Protein AF-A0A1Q9TYW7-F1 (afdb_monomer)

Sequence (141 aa):
MQAITTGAPTPVPCNRCGRPLHSADSRARGYGRGCLAKELAAARTRLARHSRTVASGAEEVLEIPGAISRLRGDIFVVVGRTGHLYRATPEQCSCRAGQRGAHVCYHRVAAAIIAASLGLLPAATQPRVFQVSARSVGLAA

pLDDT: mean 75.39, std 14.46, range [36.03, 92.94]

Solvent-accessible surface area (backbone atoms only — not comparable to full-atom values): 8403 Å² total; per-residue (Å²): 137,85,82,83,77,80,74,78,80,81,74,46,46,16,72,67,80,57,49,70,39,83,48,70,72,28,49,63,52,36,34,46,72,72,56,46,53,54,48,53,55,57,35,52,69,59,33,72,80,47,58,69,71,36,27,53,53,19,49,54,35,70,68,41,73,61,26,56,41,82,74,54,96,61,36,24,40,30,47,44,99,87,66,50,79,31,52,15,25,61,87,45,26,71,42,76,49,33,70,64,67,81,49,87,41,26,60,22,52,41,30,32,46,51,29,52,69,54,65,55,49,71,83,70,80,64,80,80,72,79,75,79,74,80,75,80,80,81,83,86,130

Foldseek 3Di:
DDDDDDPDPDFQAQLQPRHGDDDPVCSQQSHDPVLLVVLLVLLLVLLVVDDPVLSVQLNVQSPDRPQWDDDDQLWIWHQGPVRDTWIEGLQAIPDPCRVVVPDDHSRNSNSVSSCVSSVRDDPDPPPPPPPPPPPPPPDDD

Secondary structure (DSSP, 8-state):
------PPPPPEEPTTT--EE-SHHHHHHTS-HHHHHHHHHHHHHHHTTS-HHHHHHHHHHHHSTTSEEEEETTEEEEE-TTS-EEEE-SS-BSSHHHHT-SS--HHHHHHHHHHHHTT-S--------------------

Structure (mmCIF, N/CA/C/O backbone):
data_AF-A0A1Q9TYW7-F1
#
_entry.id   AF-A0A1Q9TYW7-F1
#
loop_
_atom_site.group_PDB
_atom_site.id
_atom_site.type_symbol
_atom_site.label_atom_id
_atom_site.label_alt_id
_atom_site.label_comp_id
_atom_site.label_asym_id
_atom_site.label_entity_id
_atom_site.label_seq_id
_atom_site.pdbx_PDB_ins_code
_atom_site.Cartn_x
_atom_site.Cartn_y
_atom_site.Cartn_z
_atom_site.occupancy
_atom_site.B_iso_or_equiv
_atom_site.auth_seq_id
_atom_site.auth_comp_id
_atom_site.auth_asym_id
_atom_site.auth_atom_id
_atom_site.pdbx_PDB_model_num
ATOM 1 N N . MET A 1 1 ? -36.630 24.454 21.259 1.00 49.94 1 MET A N 1
ATOM 2 C CA . MET A 1 1 ? -35.176 24.295 21.033 1.00 49.94 1 MET A CA 1
ATOM 3 C C . MET A 1 1 ? -34.855 22.811 21.168 1.00 49.94 1 MET A C 1
ATOM 5 O O . MET A 1 1 ? -34.950 22.297 22.272 1.00 49.94 1 MET A O 1
ATOM 9 N N . GLN A 1 2 ? -34.627 22.094 20.062 1.00 55.28 2 GLN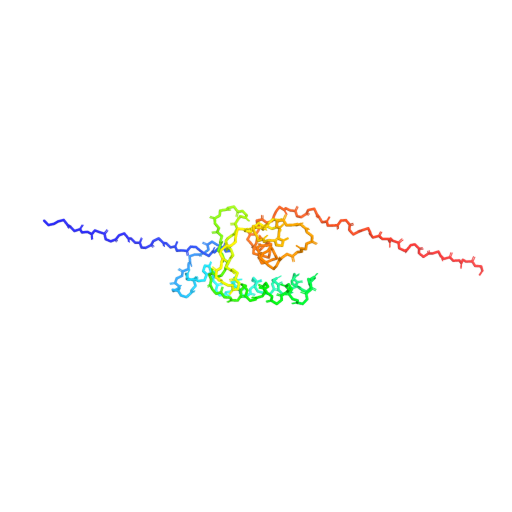 A N 1
ATOM 10 C CA . GLN A 1 2 ? -34.320 20.656 20.100 1.00 55.28 2 GLN A CA 1
ATOM 11 C C . GLN A 1 2 ? -32.815 20.453 20.303 1.00 55.28 2 GLN A C 1
ATOM 13 O O . GLN A 1 2 ? -32.007 21.079 19.619 1.00 55.28 2 GLN A O 1
ATOM 18 N N . ALA A 1 3 ? -32.454 19.604 21.265 1.00 55.62 3 ALA A N 1
ATOM 19 C CA . ALA A 1 3 ? -31.075 19.233 21.546 1.00 55.62 3 ALA A CA 1
ATOM 20 C C . ALA A 1 3 ? -30.557 18.283 20.457 1.00 55.62 3 ALA A C 1
ATOM 22 O O . ALA A 1 3 ? -31.109 17.205 20.238 1.00 55.62 3 ALA A O 1
ATOM 23 N N . ILE A 1 4 ? -29.483 18.691 19.787 1.00 63.88 4 ILE A N 1
ATOM 24 C CA . ILE A 1 4 ? -28.722 17.853 18.859 1.00 63.88 4 ILE A CA 1
ATOM 25 C C . ILE A 1 4 ? -27.959 16.832 19.707 1.00 63.88 4 ILE A C 1
ATOM 27 O O . ILE A 1 4 ? -27.004 17.176 20.401 1.00 63.88 4 ILE A O 1
ATOM 31 N N . THR A 1 5 ? -28.407 15.580 19.709 1.00 63.59 5 THR A N 1
ATOM 32 C CA . THR A 1 5 ? -27.664 14.480 20.326 1.00 63.59 5 THR A CA 1
ATOM 33 C C . THR A 1 5 ? -26.511 14.107 19.400 1.00 63.59 5 THR A C 1
ATOM 35 O O . THR A 1 5 ? -26.701 13.523 18.336 1.00 63.59 5 THR A O 1
ATOM 38 N N . THR A 1 6 ? -25.291 14.484 19.781 1.00 64.06 6 THR A N 1
ATOM 39 C CA . THR A 1 6 ? -24.077 14.047 19.087 1.00 64.06 6 THR A CA 1
ATOM 40 C C . THR A 1 6 ? -23.957 12.533 19.236 1.00 64.06 6 THR A C 1
ATOM 42 O O . THR A 1 6 ? -23.668 12.030 20.322 1.00 64.06 6 THR A O 1
ATOM 45 N N . GLY A 1 7 ? -24.213 11.797 18.153 1.00 58.25 7 GLY A N 1
ATOM 46 C CA . GLY A 1 7 ? -24.003 10.353 18.110 1.00 58.25 7 GLY A CA 1
ATOM 47 C C . GLY A 1 7 ? -22.553 10.011 18.454 1.00 58.25 7 GLY A C 1
ATOM 48 O O . GLY A 1 7 ? -21.624 10.683 18.001 1.00 58.25 7 GLY A O 1
ATOM 49 N N . ALA A 1 8 ? -22.355 8.976 19.272 1.00 66.19 8 ALA A N 1
ATOM 50 C CA . ALA A 1 8 ? -21.021 8.496 19.609 1.00 66.19 8 ALA A CA 1
ATOM 51 C C . ALA A 1 8 ? -20.229 8.190 18.319 1.00 66.19 8 ALA A C 1
ATOM 53 O O . ALA A 1 8 ? -20.779 7.574 17.400 1.00 66.19 8 ALA A O 1
ATOM 54 N N . PRO A 1 9 ? -18.953 8.610 18.216 1.00 68.12 9 PRO A N 1
ATOM 55 C CA . PRO A 1 9 ? -18.166 8.398 17.011 1.00 68.12 9 PRO A CA 1
ATOM 56 C C . PRO A 1 9 ? -18.047 6.900 16.737 1.00 68.12 9 PRO A C 1
ATOM 58 O O . PRO A 1 9 ? -17.610 6.137 17.600 1.00 68.12 9 PRO A O 1
ATOM 61 N N . THR A 1 10 ? -18.404 6.478 15.522 1.00 73.69 10 THR A N 1
ATOM 62 C CA . THR A 1 10 ? -18.254 5.081 15.115 1.00 73.69 10 THR A CA 1
ATOM 63 C C . THR A 1 10 ? -16.788 4.663 15.273 1.00 73.69 10 THR A C 1
ATOM 65 O O . THR A 1 10 ? -15.900 5.330 14.714 1.00 73.69 10 THR A O 1
ATOM 68 N N . PRO A 1 11 ? -16.501 3.594 16.034 1.00 75.44 11 PRO A N 1
ATOM 69 C CA . PRO A 1 11 ? -15.138 3.137 16.235 1.00 75.44 11 PRO A CA 1
ATOM 70 C C . PRO A 1 11 ? -14.548 2.704 14.893 1.00 75.44 11 PRO A C 1
ATOM 72 O O . PRO A 1 11 ? -15.156 1.933 14.155 1.00 75.44 11 PRO A O 1
ATOM 75 N N . VAL A 1 12 ? -13.357 3.210 14.569 1.00 82.50 12 VAL A N 1
ATOM 76 C CA . VAL A 1 12 ? -12.640 2.809 13.350 1.00 82.50 12 VAL A CA 1
ATOM 77 C C . VAL A 1 12 ? -11.939 1.486 13.651 1.00 82.50 12 VAL A C 1
ATOM 79 O O . VAL A 1 12 ? -11.084 1.468 14.539 1.00 82.50 12 VAL A O 1
ATOM 82 N N . PRO A 1 13 ? -12.281 0.375 12.981 1.00 83.12 13 PRO A N 1
ATOM 83 C CA . PRO A 1 13 ? -11.633 -0.903 13.229 1.00 83.12 13 PRO A CA 1
ATOM 84 C C . PRO A 1 13 ? -10.231 -0.937 12.616 1.00 83.12 13 PRO A C 1
ATOM 86 O O . PRO A 1 13 ? -9.943 -0.292 11.609 1.00 83.12 13 PRO A O 1
ATOM 89 N N . CYS A 1 14 ? -9.345 -1.732 13.208 1.00 80.69 14 CYS A N 1
ATOM 90 C CA . CYS A 1 14 ? -8.071 -2.067 12.598 1.00 80.69 14 CYS A CA 1
ATOM 91 C C . CYS A 1 14 ? -8.317 -2.899 11.343 1.00 80.69 14 CYS A C 1
ATOM 93 O O . CYS A 1 14 ? -8.930 -3.962 11.425 1.00 80.69 14 CYS A O 1
ATOM 95 N N . ASN A 1 15 ? -7.736 -2.473 10.222 1.00 74.81 15 ASN A N 1
ATOM 96 C CA . ASN A 1 15 ? -7.866 -3.158 8.941 1.00 74.81 15 ASN A CA 1
ATOM 97 C C . ASN A 1 15 ? -7.471 -4.640 9.022 1.00 74.81 15 ASN A C 1
ATOM 99 O O . ASN A 1 15 ? -8.092 -5.447 8.345 1.00 74.81 15 ASN A O 1
ATOM 103 N N . ARG A 1 16 ? -6.507 -5.009 9.884 1.00 74.44 16 ARG A N 1
ATOM 104 C CA . ARG A 1 16 ? -6.063 -6.399 10.092 1.00 74.44 16 ARG A 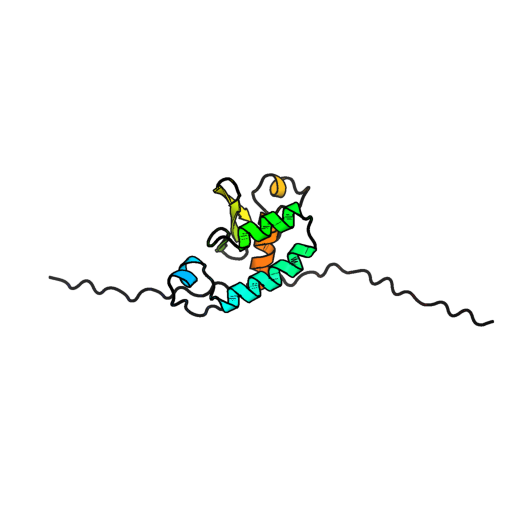CA 1
ATOM 105 C C . ARG A 1 16 ? -6.908 -7.185 11.093 1.00 74.44 16 ARG A C 1
ATOM 107 O O . ARG A 1 16 ? -7.419 -8.246 10.769 1.00 74.44 16 ARG A O 1
ATOM 114 N N . CYS A 1 17 ? -6.950 -6.737 12.349 1.00 78.00 17 CYS A N 1
ATOM 115 C CA . CYS A 1 17 ? -7.486 -7.540 13.456 1.00 78.00 17 CYS A CA 1
ATOM 116 C C . CYS A 1 17 ? -8.911 -7.158 13.865 1.00 78.00 17 CYS A C 1
ATOM 118 O O . CYS A 1 17 ? -9.426 -7.715 14.830 1.00 78.00 17 CYS A O 1
ATOM 120 N N . GLY A 1 18 ? -9.516 -6.162 13.213 1.00 77.31 18 GLY A N 1
ATOM 121 C CA . GLY A 1 18 ? -10.864 -5.678 13.512 1.00 77.31 18 GLY A CA 1
ATOM 122 C C . GLY A 1 18 ? -11.011 -4.926 14.839 1.00 77.31 18 GLY A C 1
ATOM 123 O O . GLY A 1 18 ? -12.042 -4.302 15.064 1.00 77.31 18 GLY A O 1
ATOM 124 N N . ARG A 1 19 ? -9.996 -4.931 15.716 1.00 84.12 19 ARG A N 1
ATOM 125 C CA . ARG A 1 19 ? -10.056 -4.236 17.014 1.00 84.12 19 ARG A CA 1
ATOM 126 C C . ARG A 1 19 ? -10.219 -2.722 16.830 1.00 84.12 19 ARG A C 1
ATOM 128 O O . ARG A 1 19 ? -9.577 -2.172 15.933 1.00 84.12 19 ARG A O 1
ATOM 135 N N . PRO A 1 20 ? -11.010 -2.044 17.679 1.00 85.56 20 PRO A N 1
ATOM 136 C CA . PRO A 1 20 ? -11.216 -0.604 17.582 1.00 85.56 20 PRO A CA 1
ATOM 137 C C . PRO A 1 20 ? -9.901 0.162 17.777 1.00 85.56 20 PRO A C 1
ATOM 139 O O . PRO A 1 20 ? -9.092 -0.144 18.653 1.00 85.56 20 PRO A O 1
ATOM 142 N N . LEU A 1 21 ? -9.681 1.162 16.928 1.00 86.06 21 LEU A N 1
ATOM 143 C CA . LEU A 1 21 ? -8.532 2.054 16.976 1.00 86.06 21 LEU A CA 1
ATOM 144 C C . LEU A 1 21 ? -8.892 3.302 17.777 1.00 86.06 21 LEU A C 1
ATOM 146 O O . LEU A 1 21 ? -9.743 4.093 17.371 1.00 86.06 21 LEU A O 1
ATOM 150 N N . HIS A 1 22 ? -8.214 3.480 18.910 1.00 82.69 22 HIS A N 1
ATOM 151 C CA . HIS A 1 22 ? -8.493 4.570 19.847 1.00 82.69 22 HIS A CA 1
ATOM 152 C C . HIS A 1 22 ? -7.658 5.828 19.583 1.00 82.69 22 HIS A C 1
ATOM 154 O O . HIS A 1 22 ? -8.136 6.939 19.783 1.00 82.69 22 HIS A O 1
ATOM 160 N N . SER A 1 23 ? -6.419 5.681 19.109 1.00 82.94 23 SER A N 1
ATOM 161 C CA . SER A 1 23 ? -5.541 6.821 18.836 1.00 82.94 23 SER A CA 1
ATOM 162 C C . SER A 1 23 ? -5.796 7.399 17.443 1.00 82.94 23 SER A C 1
ATOM 164 O O . SER A 1 23 ? -5.929 6.654 16.471 1.00 82.94 23 SER A O 1
ATOM 166 N N . ALA A 1 24 ? -5.807 8.731 17.323 1.00 80.44 24 ALA A N 1
ATOM 167 C CA . ALA A 1 24 ? -5.952 9.425 16.037 1.00 80.44 24 ALA A CA 1
ATOM 168 C C . ALA A 1 24 ? -4.898 8.968 15.012 1.00 80.44 24 ALA A C 1
ATOM 170 O O . ALA A 1 24 ? -5.222 8.694 13.863 1.00 80.44 24 ALA A O 1
ATOM 171 N N . ASP A 1 25 ? -3.663 8.775 15.472 1.00 77.19 25 ASP A N 1
ATOM 172 C CA . ASP A 1 25 ? -2.539 8.251 14.695 1.00 77.19 25 ASP A CA 1
ATOM 173 C C . ASP A 1 25 ? -2.789 6.822 14.167 1.00 77.19 25 ASP A C 1
ATOM 175 O O . ASP A 1 25 ? -2.514 6.519 13.006 1.00 77.19 25 ASP A O 1
ATOM 179 N N . SER A 1 26 ? -3.369 5.920 14.970 1.00 77.25 26 SER A N 1
ATOM 180 C CA . SER A 1 26 ? -3.746 4.599 14.453 1.00 77.25 26 SER A CA 1
ATOM 181 C C . SER A 1 26 ? -4.954 4.669 13.523 1.00 77.25 26 SER A C 1
ATOM 183 O O . SER A 1 26 ? -4.955 3.965 12.517 1.00 77.25 26 SER A O 1
ATOM 185 N N . ARG A 1 27 ? -5.944 5.532 13.799 1.00 81.06 27 ARG A N 1
ATOM 186 C CA . ARG A 1 27 ? -7.103 5.750 12.913 1.00 81.06 27 ARG A CA 1
ATOM 187 C C . ARG A 1 27 ? -6.668 6.261 11.537 1.00 81.06 27 ARG A C 1
ATOM 189 O O . ARG A 1 27 ? -7.129 5.720 10.541 1.00 81.06 27 ARG A O 1
ATOM 196 N N . ALA A 1 28 ? -5.738 7.217 11.483 1.00 74.69 28 ALA A N 1
ATOM 197 C CA . ALA A 1 28 ? -5.173 7.743 10.238 1.00 74.69 28 ALA A CA 1
ATOM 198 C C . ALA A 1 28 ? -4.422 6.668 9.435 1.00 74.69 28 ALA A C 1
ATOM 200 O O . ALA A 1 28 ? -4.513 6.618 8.213 1.00 74.69 28 ALA A O 1
ATOM 201 N N . ARG A 1 29 ? -3.714 5.765 10.124 1.00 72.00 29 ARG A N 1
ATOM 202 C CA . ARG A 1 29 ? -3.003 4.639 9.497 1.00 72.00 29 ARG A CA 1
ATOM 203 C C . ARG A 1 29 ? -3.906 3.456 9.138 1.00 72.00 29 ARG A C 1
ATOM 205 O O . ARG A 1 29 ? -3.483 2.585 8.387 1.00 72.00 29 ARG A O 1
ATOM 212 N N . GLY A 1 30 ? -5.099 3.352 9.725 1.00 75.38 30 GLY A N 1
ATOM 213 C CA . GLY A 1 30 ? -5.987 2.190 9.600 1.00 75.38 30 GLY A CA 1
ATOM 214 C C . GLY A 1 30 ? -5.469 0.904 10.269 1.00 75.38 30 GLY A C 1
ATOM 215 O O . GLY A 1 30 ? -6.118 -0.140 10.202 1.00 75.38 30 GLY A O 1
ATOM 216 N N . TYR A 1 31 ? -4.322 0.949 10.953 1.00 77.12 31 TYR A N 1
ATOM 217 C CA . TYR A 1 31 ? -3.718 -0.194 11.640 1.00 77.12 31 TYR A CA 1
ATOM 218 C C . TYR A 1 31 ? -3.300 0.164 13.068 1.00 77.12 31 TYR A C 1
ATOM 220 O O . TYR A 1 31 ? -2.758 1.236 13.340 1.00 77.12 31 TYR A O 1
ATOM 228 N N . GLY A 1 32 ? -3.482 -0.783 13.993 1.00 81.31 32 GLY A N 1
ATOM 229 C CA . GLY A 1 32 ? -2.869 -0.701 15.319 1.00 81.31 32 GLY A CA 1
ATOM 230 C C . GLY A 1 32 ? -1.356 -0.924 15.229 1.00 81.31 32 GLY A C 1
ATOM 231 O O . GLY A 1 32 ? -0.904 -1.718 14.404 1.00 81.31 32 GLY A O 1
ATOM 232 N N . ARG A 1 33 ? -0.566 -0.277 16.101 1.00 77.94 33 ARG A N 1
ATOM 233 C CA . ARG A 1 33 ? 0.917 -0.304 16.066 1.00 77.94 33 ARG A CA 1
ATOM 234 C C . ARG A 1 33 ? 1.511 -1.714 15.951 1.00 77.94 33 ARG A C 1
ATOM 236 O O . ARG A 1 33 ? 2.359 -1.954 15.100 1.00 77.94 33 ARG A O 1
ATOM 243 N N . GLY A 1 34 ? 1.031 -2.658 16.764 1.00 78.88 34 GLY A N 1
ATOM 244 C CA . GLY A 1 34 ? 1.514 -4.044 16.732 1.00 78.88 34 GLY A CA 1
ATOM 245 C C . GLY A 1 34 ? 1.089 -4.819 15.481 1.00 78.88 34 GLY A C 1
ATOM 246 O O . GLY A 1 34 ? 1.839 -5.664 15.001 1.00 78.88 34 GLY A O 1
ATOM 247 N N . CYS A 1 35 ? -0.091 -4.521 14.926 1.00 76.19 35 CYS A N 1
ATOM 248 C CA . CYS A 1 35 ? -0.502 -5.098 13.647 1.00 76.19 35 CYS A CA 1
ATOM 249 C C . CYS A 1 35 ? 0.402 -4.568 12.537 1.00 76.19 35 CYS A C 1
ATOM 251 O O . CYS A 1 35 ? 0.988 -5.376 11.831 1.00 76.19 35 CYS A O 1
ATOM 253 N N . LEU A 1 36 ? 0.609 -3.249 12.475 1.00 75.06 36 LEU A N 1
ATOM 254 C CA . LEU A 1 36 ? 1.489 -2.600 11.504 1.00 75.06 36 LEU A CA 1
ATOM 255 C C . LEU A 1 36 ? 2.923 -3.153 11.544 1.00 75.06 36 LEU A C 1
ATOM 257 O O . LEU A 1 36 ? 3.485 -3.469 10.506 1.00 75.06 36 LEU A O 1
ATOM 261 N N . ALA A 1 37 ? 3.514 -3.345 12.725 1.00 74.69 37 ALA A N 1
ATOM 262 C CA . ALA A 1 37 ? 4.863 -3.912 12.824 1.00 74.69 37 ALA A CA 1
ATOM 263 C C . ALA A 1 37 ? 4.945 -5.332 12.232 1.00 74.69 37 ALA A C 1
ATOM 265 O O . ALA A 1 37 ? 5.865 -5.655 11.482 1.00 74.69 37 ALA A O 1
ATOM 266 N N . LYS A 1 38 ? 3.948 -6.175 12.526 1.00 76.44 38 LYS A N 1
ATOM 267 C CA . LYS A 1 38 ? 3.847 -7.520 11.947 1.00 76.44 38 LYS A CA 1
ATOM 268 C C . LYS A 1 38 ? 3.593 -7.472 10.436 1.00 76.44 38 LYS A C 1
ATOM 270 O O . LYS A 1 38 ? 4.092 -8.341 9.728 1.00 76.44 38 LYS A O 1
ATOM 275 N N . GLU A 1 39 ? 2.836 -6.483 9.958 1.00 72.06 39 GLU A N 1
ATOM 276 C CA . GLU A 1 39 ? 2.635 -6.230 8.526 1.00 72.06 39 GLU A CA 1
ATOM 277 C C . GLU A 1 39 ? 3.952 -5.943 7.820 1.00 72.06 39 GLU A C 1
ATOM 279 O O . GLU A 1 39 ? 4.304 -6.627 6.863 1.00 72.06 39 GLU A O 1
ATOM 284 N N . LEU A 1 40 ? 4.715 -4.983 8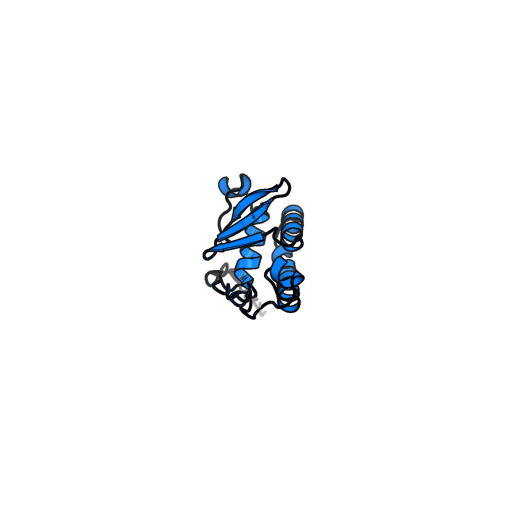.339 1.00 72.19 40 LEU A N 1
ATOM 285 C CA . LEU A 1 40 ? 5.990 -4.569 7.763 1.00 72.19 40 LEU A CA 1
ATOM 286 C C . LEU A 1 40 ? 7.024 -5.705 7.796 1.00 72.19 40 LEU A C 1
ATOM 288 O O . LEU A 1 40 ? 7.746 -5.917 6.824 1.00 72.19 40 LEU A O 1
ATOM 292 N N . ALA A 1 41 ? 7.059 -6.505 8.865 1.00 74.25 41 ALA A N 1
ATOM 293 C CA . ALA A 1 41 ? 7.932 -7.678 8.935 1.00 74.25 41 ALA A CA 1
ATOM 294 C C . ALA A 1 41 ? 7.574 -8.741 7.875 1.00 74.25 41 ALA A C 1
ATOM 296 O O . ALA A 1 41 ? 8.451 -9.265 7.183 1.00 74.25 41 ALA A O 1
ATOM 297 N N . ALA A 1 42 ? 6.281 -9.034 7.702 1.00 71.75 42 ALA A N 1
ATOM 298 C CA . ALA A 1 42 ? 5.809 -9.958 6.672 1.00 71.75 42 ALA A CA 1
ATOM 299 C C . ALA A 1 42 ? 5.977 -9.385 5.252 1.00 71.75 42 ALA A C 1
ATOM 301 O O . ALA A 1 42 ? 6.173 -10.137 4.299 1.00 71.75 42 ALA A O 1
ATOM 302 N N . ALA A 1 43 ? 5.929 -8.061 5.100 1.00 73.06 43 ALA A N 1
ATOM 303 C CA . ALA A 1 43 ? 6.221 -7.379 3.850 1.00 73.06 43 ALA A CA 1
ATOM 304 C C . ALA A 1 43 ? 7.677 -7.594 3.435 1.00 73.06 43 ALA A C 1
ATOM 306 O O . ALA A 1 43 ? 7.925 -8.076 2.334 1.00 73.06 43 ALA A O 1
ATOM 307 N N . ARG A 1 44 ? 8.636 -7.333 4.331 1.00 73.44 44 ARG A N 1
ATOM 308 C CA . ARG A 1 44 ? 10.080 -7.435 4.049 1.00 73.44 44 ARG A CA 1
ATOM 309 C C . ARG A 1 44 ? 10.497 -8.799 3.499 1.00 73.44 44 ARG A C 1
ATOM 311 O O . ARG A 1 44 ? 11.216 -8.871 2.506 1.00 73.44 44 ARG A O 1
ATOM 318 N N . THR A 1 45 ? 9.987 -9.888 4.075 1.00 74.81 45 THR A N 1
ATOM 319 C CA . THR A 1 45 ? 10.278 -11.250 3.585 1.00 74.81 45 THR A CA 1
ATOM 320 C C . THR A 1 45 ? 9.693 -11.524 2.197 1.00 74.81 45 THR A C 1
ATOM 322 O O . THR A 1 45 ? 10.281 -12.261 1.407 1.00 74.81 45 THR A O 1
ATOM 325 N N . ARG A 1 46 ? 8.546 -10.923 1.862 1.00 73.69 46 ARG A N 1
ATOM 326 C CA . ARG A 1 46 ? 7.934 -11.035 0.528 1.00 73.69 46 ARG A CA 1
ATOM 327 C C . ARG A 1 46 ? 8.633 -10.146 -0.499 1.00 73.69 46 ARG A C 1
ATOM 329 O O . ARG A 1 46 ? 8.803 -10.576 -1.637 1.00 73.69 46 ARG A O 1
ATOM 336 N N . LEU A 1 47 ? 9.079 -8.960 -0.089 1.00 77.69 47 LEU A N 1
ATOM 337 C CA . LEU A 1 47 ? 9.795 -7.996 -0.926 1.00 77.69 47 LEU A CA 1
ATOM 338 C C . LEU A 1 47 ? 11.151 -8.525 -1.402 1.00 77.69 47 LEU A C 1
ATOM 340 O O . LEU A 1 47 ? 11.535 -8.248 -2.534 1.00 77.69 47 LEU A O 1
ATOM 344 N N . ALA A 1 48 ? 11.822 -9.358 -0.600 1.00 75.81 48 ALA A N 1
ATOM 345 C CA . ALA A 1 48 ? 13.104 -9.975 -0.954 1.00 75.81 48 ALA A CA 1
ATOM 346 C C . ALA A 1 48 ? 13.070 -10.829 -2.241 1.00 75.81 48 ALA A C 1
ATOM 348 O O . ALA A 1 48 ? 14.115 -11.100 -2.823 1.00 75.81 48 ALA A O 1
ATOM 349 N N . ARG A 1 49 ? 11.884 -11.249 -2.708 1.00 79.31 49 ARG A N 1
ATOM 350 C CA . ARG A 1 49 ? 11.715 -12.027 -3.951 1.00 79.31 49 ARG A CA 1
ATOM 351 C C . ARG A 1 49 ? 11.591 -11.169 -5.212 1.00 79.31 49 ARG A C 1
ATOM 353 O O . ARG A 1 49 ? 11.447 -11.711 -6.305 1.00 79.31 49 ARG A O 1
ATOM 360 N N . HIS A 1 50 ? 11.582 -9.848 -5.073 1.00 81.50 50 HIS A N 1
ATOM 361 C CA . HIS A 1 50 ? 11.417 -8.914 -6.180 1.00 81.50 50 HIS A CA 1
ATOM 362 C C . HIS A 1 50 ? 12.716 -8.158 -6.464 1.00 81.50 50 HIS A C 1
ATOM 364 O O . HIS A 1 50 ? 13.606 -8.071 -5.620 1.00 81.50 50 HIS A O 1
ATOM 370 N N . SER A 1 51 ? 12.828 -7.591 -7.669 1.00 84.81 51 SER A N 1
ATOM 371 C CA . SER A 1 51 ? 13.966 -6.735 -8.007 1.00 84.81 51 SER A CA 1
ATOM 372 C C . SER A 1 51 ? 14.048 -5.542 -7.050 1.00 84.81 51 SER A C 1
ATOM 374 O O . SER A 1 51 ? 13.025 -5.043 -6.576 1.00 84.81 51 SER A O 1
ATOM 376 N N . ARG A 1 52 ? 15.266 -5.047 -6.794 1.00 85.44 52 ARG A N 1
ATOM 377 C CA . ARG A 1 52 ? 15.527 -3.960 -5.831 1.00 85.44 52 ARG A CA 1
ATOM 378 C C . ARG A 1 52 ? 14.642 -2.733 -6.063 1.00 85.44 52 ARG A C 1
ATOM 380 O O . ARG A 1 52 ? 14.125 -2.159 -5.112 1.00 85.44 52 ARG A O 1
ATOM 387 N N . THR A 1 53 ? 14.426 -2.367 -7.325 1.00 84.69 53 THR A N 1
ATOM 388 C CA . THR A 1 53 ? 13.576 -1.235 -7.719 1.00 84.69 53 THR A CA 1
ATOM 389 C C .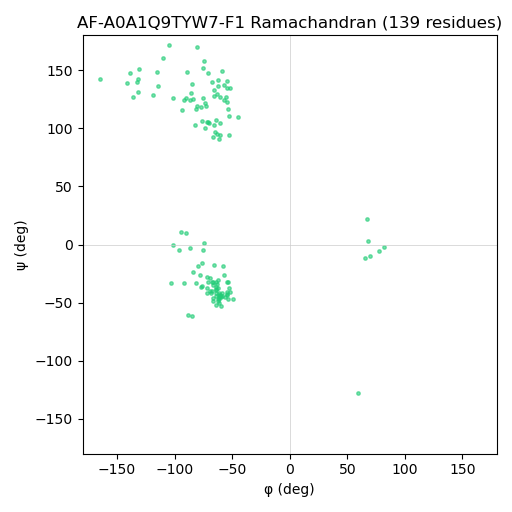 THR A 1 53 ? 12.111 -1.449 -7.340 1.00 84.69 53 THR A C 1
ATOM 391 O O . THR A 1 53 ? 11.459 -0.531 -6.852 1.00 84.69 53 THR A O 1
ATOM 394 N N . VAL A 1 54 ? 11.587 -2.663 -7.536 1.00 86.62 54 VAL A N 1
ATOM 395 C CA . VAL A 1 54 ? 10.203 -3.008 -7.180 1.00 86.62 54 VAL A CA 1
ATOM 396 C C . VAL A 1 54 ? 10.049 -3.103 -5.666 1.00 86.62 54 VAL A C 1
ATOM 398 O O . VAL A 1 54 ? 9.065 -2.603 -5.127 1.00 86.62 54 VAL A O 1
ATOM 401 N N . ALA A 1 55 ? 11.029 -3.703 -4.988 1.00 85.50 55 ALA A N 1
ATOM 402 C CA . ALA A 1 55 ? 11.039 -3.834 -3.540 1.00 85.50 55 ALA A CA 1
ATOM 403 C C . ALA A 1 55 ? 11.043 -2.461 -2.850 1.00 85.50 55 ALA A C 1
ATOM 405 O O . ALA A 1 55 ? 10.171 -2.195 -2.031 1.00 85.50 55 ALA A O 1
ATOM 406 N N . SER A 1 56 ? 11.949 -1.565 -3.254 1.00 86.56 56 SER A N 1
ATOM 407 C CA . SER A 1 56 ? 12.051 -0.210 -2.699 1.00 86.56 56 SER A CA 1
ATOM 408 C C . SER A 1 56 ? 10.782 0.615 -2.934 1.00 86.56 56 SER A C 1
ATOM 410 O O . SER A 1 56 ? 10.304 1.262 -2.009 1.00 86.56 56 SER A O 1
ATOM 412 N N . GLY A 1 57 ? 10.190 0.557 -4.133 1.00 87.75 57 GLY A N 1
ATOM 413 C CA . GLY A 1 57 ? 8.943 1.281 -4.405 1.00 87.75 57 GLY A CA 1
ATOM 414 C C . GLY A 1 57 ? 7.742 0.737 -3.625 1.00 87.75 57 GLY A C 1
ATOM 415 O O . GLY A 1 57 ? 6.847 1.491 -3.260 1.00 87.75 57 GLY A O 1
ATOM 416 N N . ALA A 1 58 ? 7.704 -0.569 -3.357 1.00 87.12 58 ALA A N 1
ATOM 417 C CA . ALA A 1 58 ? 6.639 -1.161 -2.555 1.00 87.12 58 ALA A CA 1
ATOM 418 C C . ALA A 1 58 ? 6.833 -0.879 -1.058 1.00 87.12 58 ALA A C 1
ATOM 420 O O . ALA A 1 58 ? 5.846 -0.655 -0.366 1.00 87.12 58 ALA A O 1
ATOM 421 N N . GLU A 1 59 ? 8.074 -0.851 -0.566 1.00 86.50 59 GLU A N 1
ATOM 422 C CA . GLU A 1 59 ? 8.391 -0.441 0.807 1.00 86.50 59 GLU A CA 1
ATOM 423 C C . GLU A 1 59 ? 7.970 1.012 1.058 1.00 86.50 59 GLU A C 1
ATOM 425 O O . GLU A 1 59 ? 7.228 1.264 2.000 1.00 86.50 59 GLU A O 1
ATOM 430 N N . GLU A 1 60 ? 8.296 1.928 0.143 1.00 87.38 60 GLU A N 1
ATOM 431 C CA . GLU A 1 60 ? 7.880 3.337 0.208 1.00 87.38 60 GLU A CA 1
ATOM 432 C C . GLU A 1 60 ? 6.352 3.485 0.357 1.00 87.38 60 GLU A C 1
ATOM 434 O O . GLU A 1 60 ? 5.864 4.193 1.236 1.00 87.38 60 GLU A O 1
ATOM 439 N N . VAL A 1 61 ? 5.576 2.751 -0.447 1.00 87.81 61 VAL A N 1
ATOM 440 C CA . VAL A 1 61 ? 4.103 2.745 -0.360 1.00 87.81 61 VAL A CA 1
ATOM 441 C C . VAL A 1 61 ? 3.600 2.188 0.976 1.00 87.81 61 VAL A C 1
ATOM 443 O O . VAL A 1 61 ? 2.577 2.641 1.484 1.00 87.81 61 VAL A O 1
ATOM 446 N N . LEU A 1 62 ? 4.270 1.180 1.535 1.00 84.50 62 LEU A N 1
ATOM 447 C CA . LEU A 1 62 ? 3.862 0.548 2.793 1.00 84.50 62 LEU A CA 1
ATOM 448 C C . LEU A 1 62 ? 4.234 1.383 4.025 1.00 84.50 62 LEU A C 1
ATOM 450 O O . LEU A 1 62 ? 3.584 1.255 5.064 1.00 84.50 62 LEU A O 1
ATOM 454 N N . GLU A 1 63 ? 5.266 2.218 3.923 1.00 83.81 63 GLU A N 1
ATOM 455 C CA . GLU A 1 63 ? 5.723 3.094 5.002 1.00 83.81 63 GLU A CA 1
ATOM 456 C C . GLU A 1 63 ? 4.894 4.376 5.116 1.00 83.81 63 GLU A C 1
ATOM 458 O O . GLU A 1 63 ? 4.671 4.857 6.229 1.00 83.81 63 GLU A O 1
ATOM 463 N N . ILE A 1 64 ? 4.398 4.912 3.995 1.00 82.75 64 ILE A N 1
ATOM 464 C CA . ILE A 1 64 ? 3.610 6.149 3.978 1.00 82.75 64 ILE A CA 1
ATOM 465 C C . ILE A 1 64 ? 2.167 5.872 4.451 1.00 82.75 64 ILE A C 1
ATOM 467 O O . ILE A 1 64 ? 1.415 5.150 3.785 1.00 82.75 64 ILE A O 1
ATOM 471 N N . PRO A 1 65 ? 1.712 6.485 5.564 1.00 74.25 65 PRO A N 1
ATOM 472 C CA . PRO A 1 65 ? 0.329 6.374 6.021 1.00 74.25 65 PRO A CA 1
ATOM 473 C C . PRO A 1 65 ? -0.670 6.785 4.936 1.00 74.25 65 PRO A C 1
ATOM 475 O O . PRO A 1 65 ? -0.583 7.874 4.378 1.00 74.25 65 PRO A O 1
ATOM 478 N N . GLY A 1 66 ? -1.641 5.919 4.646 1.00 78.88 66 GLY A N 1
ATOM 479 C CA . GLY A 1 66 ? -2.695 6.202 3.668 1.00 78.88 66 GLY A CA 1
ATOM 480 C C . GLY A 1 66 ? -2.283 6.057 2.198 1.00 78.88 66 GLY A C 1
ATOM 481 O O . GLY A 1 66 ? -3.163 6.100 1.338 1.00 78.88 66 GLY A O 1
ATOM 482 N N . ALA A 1 67 ? -1.004 5.799 1.886 1.00 85.81 67 ALA A N 1
ATOM 483 C CA . ALA A 1 67 ? -0.558 5.559 0.509 1.00 85.81 67 ALA A CA 1
ATOM 484 C C . ALA A 1 67 ? -1.129 4.269 -0.096 1.00 85.81 67 ALA A C 1
ATOM 486 O O . ALA A 1 67 ? -1.167 4.113 -1.314 1.00 85.81 67 ALA A O 1
ATOM 487 N N . ILE A 1 68 ? -1.631 3.359 0.733 1.00 86.88 68 ILE A N 1
ATOM 488 C CA . ILE A 1 68 ? -2.437 2.227 0.299 1.00 86.88 68 ILE A CA 1
ATOM 489 C C . ILE A 1 68 ? -3.636 2.063 1.225 1.00 86.88 68 ILE A C 1
ATOM 491 O O . ILE A 1 68 ? -3.506 1.974 2.445 1.00 86.88 68 ILE A O 1
ATOM 495 N N . SER A 1 69 ? -4.820 2.020 0.625 1.00 85.62 69 SER A N 1
ATOM 496 C CA . SER A 1 69 ? -6.090 1.895 1.334 1.00 85.62 69 SER A CA 1
ATOM 497 C C . SER A 1 69 ? -6.945 0.820 0.685 1.00 85.62 69 SER A C 1
ATOM 499 O O . SER A 1 69 ? -7.008 0.698 -0.538 1.00 85.62 69 SER A O 1
ATOM 501 N N . ARG A 1 70 ? -7.622 0.018 1.505 1.00 85.75 70 ARG A N 1
ATOM 502 C CA . ARG A 1 70 ? -8.558 -0.992 1.011 1.00 85.75 70 ARG A CA 1
ATOM 503 C C . ARG A 1 70 ? -9.846 -0.306 0.565 1.00 85.75 70 ARG A C 1
ATOM 505 O O . ARG A 1 70 ? -10.452 0.410 1.354 1.00 85.75 70 ARG A O 1
ATOM 512 N N . LEU A 1 71 ? -10.268 -0.554 -0.673 1.00 84.50 71 LEU A N 1
ATOM 513 C CA . LEU A 1 71 ? -11.525 -0.026 -1.201 1.00 84.50 71 LEU A CA 1
ATOM 514 C C . LEU A 1 71 ? -12.683 -0.977 -0.885 1.00 84.50 71 LEU A C 1
ATOM 516 O O . LEU A 1 71 ? -13.631 -0.608 -0.202 1.00 84.50 71 LEU A O 1
ATOM 520 N N . ARG A 1 72 ? -12.599 -2.218 -1.379 1.00 81.25 72 ARG A N 1
ATOM 521 C CA . ARG A 1 72 ? -13.602 -3.277 -1.182 1.00 81.25 72 ARG A CA 1
ATOM 522 C C . ARG A 1 72 ? -12.994 -4.626 -1.551 1.00 81.25 72 ARG A C 1
ATOM 524 O O . ARG A 1 72 ? -12.268 -4.702 -2.533 1.00 81.25 72 ARG A O 1
ATOM 531 N N . GLY A 1 73 ? -13.321 -5.694 -0.818 1.00 83.50 73 GLY A N 1
ATOM 532 C CA . GLY A 1 73 ? -12.836 -7.038 -1.162 1.00 83.50 73 GLY A CA 1
ATOM 533 C C . GLY A 1 73 ? -11.307 -7.098 -1.167 1.00 83.50 73 GLY A C 1
ATOM 534 O O . GLY A 1 73 ? -10.686 -6.684 -0.189 1.00 83.50 73 GLY A O 1
ATOM 535 N N . ASP A 1 74 ? -10.716 -7.581 -2.249 1.00 83.56 74 ASP A N 1
ATOM 536 C CA . ASP A 1 74 ? -9.276 -7.627 -2.530 1.00 83.56 74 ASP A CA 1
ATOM 537 C C . ASP A 1 74 ? -8.779 -6.422 -3.360 1.00 83.56 74 ASP A C 1
ATOM 539 O O . ASP A 1 74 ? -7.641 -6.409 -3.826 1.00 83.56 74 ASP A O 1
ATOM 543 N N . ILE A 1 75 ? -9.619 -5.396 -3.543 1.00 88.06 75 ILE A N 1
ATOM 544 C CA . ILE A 1 75 ? -9.292 -4.191 -4.306 1.00 88.06 75 ILE A CA 1
ATOM 545 C C . ILE A 1 75 ? -8.725 -3.122 -3.371 1.00 88.06 75 ILE A C 1
ATOM 547 O O . ILE A 1 75 ? -9.374 -2.679 -2.414 1.00 88.06 75 ILE A O 1
ATOM 551 N N . PHE A 1 76 ? -7.533 -2.648 -3.713 1.00 89.81 76 PHE A N 1
ATOM 552 C CA . PHE A 1 76 ? -6.809 -1.586 -3.030 1.00 89.81 76 PHE A CA 1
ATOM 553 C C . PHE A 1 76 ? -6.653 -0.368 -3.938 1.00 89.81 76 PHE A C 1
ATOM 555 O O . PHE A 1 76 ? -6.534 -0.482 -5.160 1.00 89.81 76 PHE A O 1
ATOM 562 N N . VAL A 1 77 ? -6.638 0.810 -3.328 1.00 92.88 77 VAL A N 1
ATOM 563 C CA . VAL A 1 77 ? -6.199 2.053 -3.957 1.00 92.88 77 VAL A CA 1
ATOM 564 C C . VAL A 1 77 ? -4.790 2.331 -3.469 1.00 92.88 77 VAL A C 1
ATOM 566 O O . VAL A 1 77 ? -4.555 2.356 -2.263 1.00 92.88 77 VAL A O 1
ATOM 569 N N . VAL A 1 78 ? -3.869 2.519 -4.409 1.00 91.38 78 VAL A N 1
ATOM 570 C CA . VAL A 1 78 ? -2.460 2.802 -4.148 1.00 91.38 78 VAL A CA 1
ATOM 571 C C . VAL A 1 78 ? -2.101 4.154 -4.739 1.00 91.38 78 VAL A C 1
ATOM 573 O O . VAL A 1 78 ? -2.346 4.403 -5.918 1.00 91.38 78 VAL A O 1
ATOM 576 N N . VAL A 1 79 ? -1.503 5.013 -3.926 1.00 90.38 79 VAL A N 1
ATOM 577 C CA . VAL A 1 79 ? -0.925 6.285 -4.346 1.00 90.38 79 VAL A CA 1
ATOM 578 C C . VAL A 1 79 ? 0.451 5.996 -4.942 1.00 90.38 79 VAL A C 1
ATOM 580 O O . VAL A 1 79 ? 1.323 5.441 -4.277 1.00 90.38 79 VAL A O 1
ATOM 583 N N . GLY A 1 80 ? 0.647 6.323 -6.216 1.00 85.81 80 GLY A N 1
ATOM 584 C CA . GLY A 1 80 ? 1.963 6.251 -6.848 1.00 85.81 80 GLY A CA 1
ATOM 585 C C . GLY A 1 80 ? 2.824 7.472 -6.526 1.00 85.81 80 GLY A C 1
ATOM 586 O O . GLY A 1 80 ? 2.329 8.486 -6.041 1.00 85.81 80 GLY A O 1
ATOM 587 N N . ARG A 1 81 ? 4.111 7.413 -6.884 1.00 80.81 81 ARG A N 1
ATOM 588 C CA . ARG A 1 81 ? 5.093 8.484 -6.603 1.00 80.81 81 ARG A CA 1
ATOM 589 C C . ARG A 1 81 ? 4.698 9.886 -7.075 1.00 80.81 81 ARG A C 1
ATOM 591 O O . ARG A 1 81 ? 5.075 10.865 -6.452 1.00 80.81 81 ARG A O 1
ATOM 598 N N . THR A 1 82 ? 3.954 9.995 -8.173 1.00 81.38 82 THR A N 1
ATOM 599 C CA . THR A 1 82 ? 3.496 11.284 -8.722 1.00 81.38 82 THR A CA 1
ATOM 600 C C . THR A 1 82 ? 2.134 11.724 -8.170 1.00 81.38 82 THR A C 1
ATOM 602 O O . THR A 1 82 ? 1.524 12.641 -8.707 1.00 81.38 82 THR A O 1
ATOM 605 N N . GLY A 1 83 ? 1.610 11.039 -7.148 1.00 81.88 83 GLY A N 1
ATOM 606 C CA . GLY A 1 83 ? 0.298 11.309 -6.554 1.00 81.88 83 GLY A CA 1
ATOM 607 C C . GLY A 1 83 ? -0.888 10.690 -7.303 1.00 81.88 83 GLY A C 1
ATOM 608 O O . GLY A 1 83 ? -2.024 10.805 -6.850 1.00 81.88 83 GLY A O 1
ATOM 609 N N . HIS A 1 84 ? -0.665 10.003 -8.429 1.00 88.25 84 HIS A N 1
ATOM 610 C CA . HIS A 1 84 ? -1.745 9.303 -9.130 1.00 88.25 84 HIS A CA 1
ATOM 611 C C . HIS A 1 84 ? -2.269 8.118 -8.320 1.00 88.25 84 HIS A C 1
ATOM 613 O O . HIS A 1 84 ? -1.496 7.344 -7.755 1.00 88.25 84 HIS A O 1
ATOM 619 N N . LEU A 1 85 ? -3.590 7.944 -8.331 1.00 91.50 85 LEU A N 1
ATOM 620 C CA . LEU A 1 85 ? -4.263 6.826 -7.685 1.00 91.50 85 LEU A CA 1
ATOM 621 C C . LEU A 1 85 ? -4.404 5.656 -8.658 1.00 91.50 85 LEU A C 1
ATOM 623 O O . LEU A 1 85 ? -4.981 5.790 -9.738 1.00 91.50 85 LEU A O 1
ATOM 627 N N . TYR A 1 86 ? -3.923 4.490 -8.247 1.00 91.44 86 TYR A N 1
ATOM 628 C CA . TYR A 1 86 ? -4.023 3.249 -9.001 1.00 91.44 86 TYR A CA 1
ATOM 629 C C . TYR A 1 86 ? -4.899 2.250 -8.259 1.00 91.44 86 TYR A C 1
ATOM 631 O O . TYR A 1 86 ? -4.762 2.061 -7.052 1.00 91.44 86 TYR A O 1
ATOM 639 N N . ARG A 1 87 ? -5.780 1.568 -8.991 1.00 92.94 87 ARG A N 1
ATOM 640 C CA . ARG A 1 87 ? -6.509 0.412 -8.469 1.00 92.94 87 ARG A CA 1
ATOM 641 C C . ARG A 1 87 ? -5.622 -0.814 -8.627 1.00 92.94 87 ARG A C 1
ATOM 643 O O . ARG A 1 87 ? -5.141 -1.091 -9.727 1.00 92.94 87 ARG A O 1
ATOM 650 N N . ALA A 1 88 ? -5.382 -1.519 -7.533 1.00 91.44 88 ALA A N 1
ATOM 651 C CA . ALA A 1 88 ? -4.546 -2.706 -7.500 1.00 91.44 88 ALA A CA 1
ATOM 652 C C . ALA A 1 88 ? -5.263 -3.835 -6.758 1.00 91.44 88 ALA A C 1
ATOM 654 O O . ALA A 1 88 ? -5.770 -3.644 -5.657 1.00 91.44 88 ALA A O 1
ATOM 655 N N . THR A 1 89 ? -5.282 -5.010 -7.367 1.00 89.62 89 THR A N 1
ATOM 656 C CA . THR A 1 89 ? -5.563 -6.296 -6.725 1.00 89.62 89 THR A CA 1
ATOM 657 C C . THR A 1 89 ? -4.238 -7.054 -6.582 1.00 89.62 89 THR A C 1
ATOM 659 O O . THR A 1 89 ? -3.217 -6.614 -7.127 1.00 89.62 89 THR A O 1
ATOM 662 N N . PRO A 1 90 ? -4.194 -8.195 -5.874 1.00 85.75 90 PRO A N 1
ATOM 663 C CA . PRO A 1 90 ? -2.991 -9.027 -5.824 1.00 85.75 90 PRO A CA 1
ATOM 664 C C . PRO A 1 90 ? -2.508 -9.486 -7.208 1.00 85.75 90 PRO A C 1
ATOM 666 O O . PRO A 1 90 ? -1.314 -9.722 -7.397 1.00 85.75 90 PRO A O 1
ATOM 669 N N . GLU A 1 91 ? -3.416 -9.578 -8.183 1.00 84.31 91 GLU A N 1
ATOM 670 C CA . GLU A 1 91 ? -3.128 -10.096 -9.524 1.00 84.31 91 GLU A CA 1
ATOM 671 C C . GLU A 1 91 ? -2.981 -9.003 -10.589 1.00 84.31 91 GLU A C 1
ATOM 673 O O . GLU A 1 91 ? -2.147 -9.126 -11.493 1.00 84.31 91 GLU A O 1
ATOM 678 N N . GLN A 1 92 ? -3.716 -7.897 -10.466 1.00 87.81 92 GLN A N 1
ATOM 679 C CA . GLN A 1 92 ? -3.815 -6.868 -11.500 1.00 87.81 92 GLN A CA 1
ATOM 680 C C . GLN A 1 92 ? -3.597 -5.465 -10.936 1.00 87.81 92 GLN A C 1
ATOM 682 O O . GLN A 1 92 ? -3.886 -5.172 -9.781 1.00 87.81 92 GLN A O 1
ATOM 687 N N . CYS A 1 93 ? -3.090 -4.556 -11.766 1.00 90.12 93 CYS A N 1
ATOM 688 C CA . CYS A 1 93 ? -2.953 -3.151 -11.401 1.00 90.12 93 CYS A CA 1
ATOM 689 C C . CYS A 1 93 ? -3.282 -2.259 -12.593 1.00 90.12 93 CYS A C 1
ATOM 691 O O . CYS A 1 93 ? -2.843 -2.523 -13.711 1.00 90.12 93 CYS A O 1
ATOM 693 N N . SER A 1 94 ? -3.994 -1.162 -12.337 1.00 91.12 94 SER A N 1
ATOM 694 C CA . SER A 1 94 ? -4.377 -0.182 -13.352 1.00 91.12 94 SER A CA 1
ATOM 695 C C . SER A 1 94 ? -3.226 0.717 -13.816 1.00 91.12 94 SER A C 1
ATOM 697 O O . SER A 1 94 ? -3.454 1.601 -14.637 1.00 91.12 94 SER A O 1
ATOM 699 N N . CYS A 1 95 ? -1.997 0.543 -13.316 1.00 88.94 95 CYS A N 1
ATOM 700 C CA . CYS A 1 95 ? -0.846 1.292 -13.818 1.00 88.94 95 CYS A CA 1
ATOM 701 C C . CYS A 1 95 ? -0.391 0.765 -15.188 1.00 88.94 95 CYS A C 1
ATOM 703 O O . CYS A 1 95 ? -0.602 -0.399 -15.520 1.00 88.94 95 CYS A O 1
ATOM 705 N N . ARG A 1 96 ? 0.312 1.595 -15.968 1.00 86.56 96 ARG A N 1
ATOM 706 C CA . ARG A 1 96 ? 0.795 1.235 -17.317 1.00 86.56 96 ARG A CA 1
ATOM 707 C C . ARG A 1 96 ? 1.600 -0.071 -17.349 1.00 86.56 96 ARG A C 1
ATOM 709 O O . ARG A 1 96 ? 1.481 -0.838 -18.296 1.00 86.56 96 ARG A O 1
ATOM 716 N N . ALA A 1 97 ? 2.412 -0.327 -16.322 1.00 84.56 97 ALA A N 1
ATOM 717 C CA . ALA A 1 97 ? 3.173 -1.571 -16.206 1.00 84.56 97 ALA A CA 1
ATOM 718 C C . ALA A 1 97 ? 2.267 -2.787 -15.940 1.00 84.56 97 ALA A C 1
ATOM 720 O O . ALA A 1 97 ? 2.470 -3.834 -16.545 1.00 84.56 97 ALA A O 1
ATOM 721 N N . GLY A 1 98 ? 1.247 -2.627 -15.090 1.00 83.12 98 GLY A N 1
ATOM 722 C CA . GLY A 1 98 ? 0.269 -3.672 -14.785 1.00 83.12 98 GLY A CA 1
ATOM 723 C C . GLY A 1 98 ? -0.633 -4.002 -15.974 1.00 83.12 98 GLY A C 1
ATOM 724 O O . GLY A 1 98 ? -0.825 -5.173 -16.274 1.00 83.12 98 GLY A O 1
ATOM 725 N N . GLN A 1 99 ? -1.096 -2.987 -16.709 1.00 86.69 99 GLN A N 1
ATOM 726 C CA . GLN A 1 99 ? -1.913 -3.171 -17.916 1.00 86.69 99 GLN A CA 1
ATOM 727 C C . GLN A 1 99 ? -1.162 -3.903 -19.035 1.00 86.69 99 GLN A C 1
ATOM 729 O O . GLN A 1 99 ? -1.756 -4.664 -19.788 1.00 86.69 99 GLN A O 1
ATOM 734 N N . ARG A 1 100 ? 0.153 -3.682 -19.150 1.00 83.19 100 ARG A N 1
ATOM 735 C CA . ARG A 1 100 ? 0.993 -4.340 -20.160 1.00 83.19 100 ARG A CA 1
ATOM 736 C C . ARG A 1 100 ? 1.326 -5.793 -19.831 1.00 83.19 100 ARG A C 1
ATOM 738 O O . ARG A 1 100 ? 1.832 -6.484 -20.705 1.00 83.19 100 ARG A O 1
ATOM 745 N N . GLY A 1 101 ? 1.143 -6.237 -18.586 1.00 74.44 101 GLY A N 1
ATOM 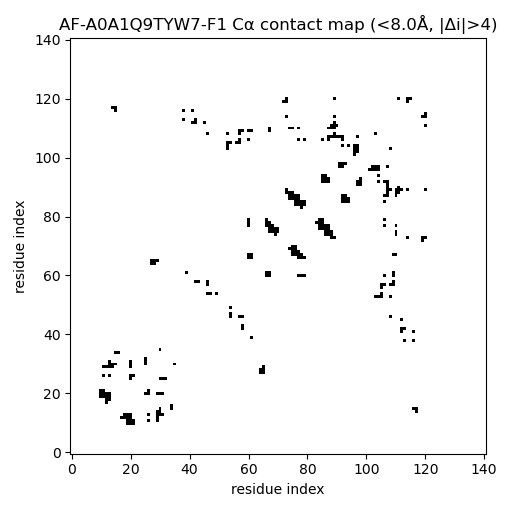746 C CA . GLY A 1 101 ? 1.403 -7.617 -18.151 1.00 74.44 101 GLY A CA 1
ATOM 747 C C . GLY A 1 101 ? 2.869 -8.084 -18.191 1.00 74.44 101 GLY A C 1
ATOM 748 O O . GLY A 1 101 ? 3.183 -9.117 -17.612 1.00 74.44 101 GLY A O 1
ATOM 749 N N . ALA A 1 102 ? 3.780 -7.330 -18.813 1.00 71.25 102 ALA A N 1
ATOM 750 C CA . ALA A 1 102 ? 5.173 -7.731 -19.013 1.00 71.25 102 ALA A CA 1
ATOM 751 C C . ALA A 1 102 ? 6.018 -7.723 -17.727 1.00 71.25 102 ALA A C 1
ATOM 753 O O . ALA A 1 102 ? 6.986 -8.473 -17.612 1.00 71.25 102 ALA A O 1
ATOM 754 N N . HIS A 1 103 ? 5.674 -6.875 -16.752 1.00 72.88 103 HIS A N 1
ATOM 755 C CA . HIS A 1 103 ? 6.469 -6.695 -15.539 1.00 72.88 103 HIS A CA 1
ATOM 756 C C . HIS A 1 103 ? 5.605 -6.578 -14.287 1.00 72.88 103 HIS A C 1
ATOM 758 O O . HIS A 1 103 ? 4.512 -6.011 -14.296 1.00 72.88 103 HIS A O 1
ATOM 764 N N . VAL A 1 104 ? 6.147 -7.067 -13.172 1.00 80.88 104 VAL A N 1
ATOM 765 C CA . VAL A 1 104 ? 5.545 -6.892 -11.850 1.00 80.88 104 VAL A CA 1
ATOM 766 C C . VAL A 1 104 ? 5.731 -5.440 -11.405 1.00 80.88 104 VAL A C 1
ATOM 768 O O . VAL A 1 104 ? 6.858 -4.972 -11.265 1.00 80.88 104 VAL A O 1
ATOM 771 N N . CYS A 1 105 ? 4.633 -4.720 -11.168 1.00 89.06 105 CYS A N 1
ATOM 772 C CA . CYS A 1 105 ? 4.681 -3.361 -10.633 1.00 89.06 105 CYS A CA 1
ATOM 773 C C . CYS A 1 105 ? 4.673 -3.355 -9.096 1.00 89.06 105 CYS A C 1
ATOM 775 O O . CYS A 1 105 ? 4.044 -4.203 -8.460 1.00 89.06 105 CYS A O 1
ATOM 777 N N . TYR A 1 106 ? 5.326 -2.359 -8.494 1.00 89.25 106 TYR A N 1
ATOM 778 C CA . TYR A 1 106 ? 5.393 -2.220 -7.036 1.00 89.25 106 TYR A CA 1
ATOM 779 C C . TYR A 1 106 ? 4.012 -2.015 -6.390 1.00 89.25 106 TYR A C 1
ATOM 781 O O . TYR A 1 106 ? 3.781 -2.520 -5.296 1.00 89.25 106 TYR A O 1
ATOM 789 N N . HIS A 1 107 ? 3.056 -1.386 -7.089 1.00 90.94 107 HIS A N 1
ATOM 790 C CA . HIS A 1 107 ? 1.671 -1.257 -6.615 1.00 90.94 107 HIS A CA 1
ATOM 791 C C . HIS A 1 107 ? 1.008 -2.621 -6.371 1.00 90.94 107 HIS A C 1
ATOM 793 O O . HIS A 1 107 ? 0.357 -2.819 -5.349 1.00 90.94 107 HIS A O 1
ATOM 799 N N . A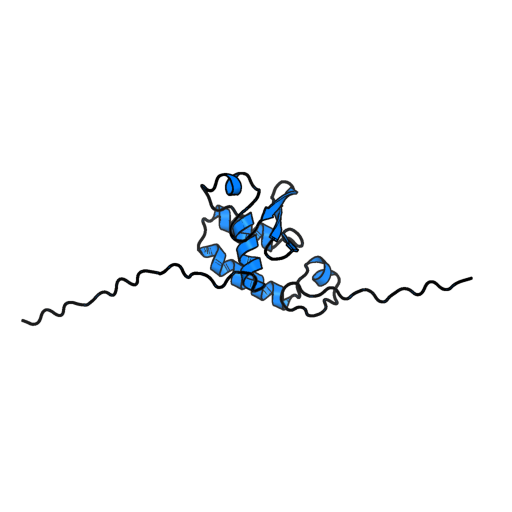RG A 1 108 ? 1.191 -3.576 -7.297 1.00 89.50 108 ARG A N 1
ATOM 800 C CA . ARG A 1 108 ? 0.641 -4.932 -7.166 1.00 89.50 108 ARG A CA 1
ATOM 801 C C . ARG A 1 108 ? 1.307 -5.683 -6.021 1.00 89.50 108 ARG A C 1
ATOM 803 O O . ARG A 1 108 ? 0.631 -6.375 -5.274 1.00 89.50 108 ARG A O 1
ATOM 810 N N . VAL A 1 109 ? 2.621 -5.524 -5.862 1.00 88.31 109 VAL A N 1
ATOM 811 C CA . VAL A 1 109 ? 3.366 -6.137 -4.753 1.00 88.31 109 VAL A CA 1
ATOM 812 C C . VAL A 1 109 ? 2.873 -5.604 -3.407 1.00 88.31 109 VAL A C 1
ATOM 814 O O . VAL A 1 109 ? 2.573 -6.401 -2.523 1.00 88.31 109 VAL A O 1
ATOM 817 N N . ALA A 1 110 ? 2.704 -4.286 -3.268 1.00 87.62 110 ALA A N 1
ATOM 818 C CA . ALA A 1 110 ? 2.149 -3.677 -2.060 1.00 87.62 110 ALA A CA 1
ATOM 819 C C . ALA A 1 110 ? 0.721 -4.180 -1.766 1.00 87.62 110 ALA A C 1
ATOM 821 O O . ALA A 1 110 ? 0.427 -4.586 -0.640 1.00 87.62 110 ALA A O 1
ATOM 822 N N . ALA A 1 111 ? -0.141 -4.240 -2.789 1.00 88.25 111 ALA A N 1
ATOM 823 C CA . ALA A 1 111 ? -1.496 -4.779 -2.668 1.00 88.25 111 ALA A CA 1
ATOM 824 C C . ALA A 1 111 ? -1.503 -6.262 -2.262 1.00 88.25 111 ALA A C 1
ATOM 826 O O . ALA A 1 111 ? -2.233 -6.642 -1.351 1.00 88.25 111 ALA A O 1
ATOM 827 N N . ALA A 1 112 ? -0.660 -7.097 -2.875 1.00 85.50 112 ALA A N 1
ATOM 828 C CA . ALA A 1 112 ? -0.547 -8.517 -2.553 1.00 85.50 112 ALA A CA 1
ATOM 829 C C . ALA A 1 112 ? -0.037 -8.749 -1.123 1.00 85.50 112 ALA A C 1
ATOM 831 O O . ALA A 1 112 ? -0.525 -9.640 -0.431 1.00 85.50 112 ALA A O 1
ATOM 832 N N . ILE A 1 113 ? 0.920 -7.939 -0.661 1.00 82.38 113 ILE A N 1
ATOM 833 C CA . ILE A 1 113 ? 1.434 -7.993 0.711 1.00 82.38 113 ILE A CA 1
ATOM 834 C C . ILE A 1 113 ? 0.321 -7.688 1.711 1.00 82.38 113 ILE A C 1
ATOM 836 O O . ILE A 1 113 ? 0.135 -8.458 2.653 1.00 82.38 113 ILE A O 1
ATOM 840 N N . ILE A 1 114 ? -0.438 -6.613 1.489 1.00 81.56 114 ILE A N 1
ATOM 841 C CA . ILE A 1 114 ? -1.538 -6.244 2.382 1.00 81.56 114 ILE A CA 1
ATOM 842 C C . ILE A 1 114 ? -2.655 -7.283 2.318 1.00 81.56 114 ILE A C 1
ATOM 844 O O . ILE A 1 114 ? -3.106 -7.749 3.361 1.00 81.56 114 ILE A O 1
ATOM 848 N N . ALA A 1 115 ? -3.057 -7.726 1.126 1.00 83.25 115 ALA A N 1
ATOM 849 C CA . ALA A 1 115 ? -4.055 -8.780 0.970 1.00 83.25 115 ALA A CA 1
ATOM 850 C C . ALA A 1 115 ? -3.674 -10.052 1.738 1.00 83.25 115 ALA A C 1
ATOM 852 O O . ALA A 1 115 ? -4.516 -10.630 2.424 1.00 83.25 115 ALA A O 1
ATOM 853 N N . ALA A 1 116 ? -2.401 -10.457 1.680 1.00 78.50 116 ALA A N 1
ATOM 854 C CA . ALA A 1 116 ? -1.907 -11.637 2.383 1.00 78.50 116 ALA A CA 1
ATOM 855 C C . ALA A 1 116 ? -2.123 -11.548 3.887 1.00 78.50 116 ALA A C 1
ATOM 857 O O . ALA A 1 116 ? -2.493 -12.522 4.537 1.00 78.50 116 ALA A O 1
ATOM 858 N N . SER A 1 117 ? -1.879 -10.377 4.447 1.00 72.81 117 SER A N 1
ATOM 859 C CA . SER A 1 117 ? -1.962 -10.193 5.881 1.00 72.81 117 SER A CA 1
ATOM 8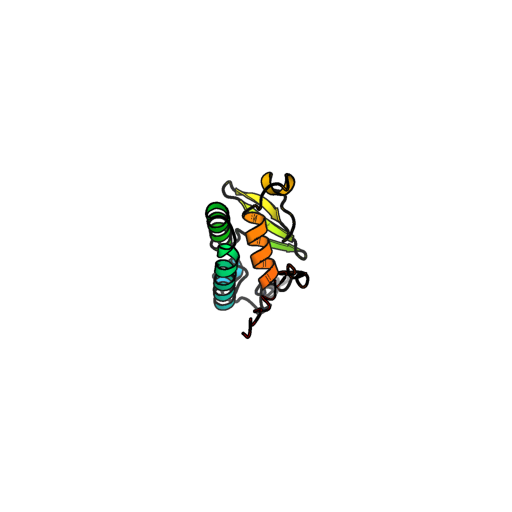60 C C . SER A 1 117 ? -3.363 -9.915 6.397 1.00 72.81 117 SER A C 1
ATOM 862 O O . SER A 1 117 ? -3.659 -10.196 7.557 1.00 72.81 117 SER A O 1
ATOM 864 N N . LEU A 1 118 ? -4.228 -9.402 5.525 1.00 73.00 118 LEU A N 1
ATOM 865 C CA . LEU A 1 118 ? -5.663 -9.324 5.754 1.00 73.00 118 LEU A CA 1
ATOM 866 C C . LEU A 1 118 ? -6.359 -10.688 5.595 1.00 73.00 118 LEU A C 1
ATOM 868 O O . LEU A 1 118 ? -7.559 -10.778 5.832 1.00 73.00 118 LEU A O 1
ATOM 872 N N . GLY A 1 119 ? -5.635 -11.738 5.184 1.00 72.25 119 GLY A N 1
ATOM 873 C CA . GLY A 1 119 ? -6.218 -13.052 4.893 1.00 72.25 119 GLY A CA 1
ATOM 874 C C . GLY A 1 119 ? -7.136 -13.042 3.667 1.00 72.25 119 GLY A C 1
ATOM 875 O O . GLY A 1 119 ? -8.013 -13.886 3.548 1.00 72.25 119 GLY A O 1
ATOM 876 N N . LEU A 1 120 ? -6.956 -12.061 2.778 1.00 71.00 120 LEU A N 1
ATOM 877 C CA . LEU A 1 120 ? -7.768 -11.842 1.578 1.00 71.00 120 LEU A CA 1
ATOM 878 C C . LEU A 1 120 ? -7.151 -12.449 0.321 1.00 71.00 120 LEU A C 1
ATOM 880 O O . LEU A 1 120 ? -7.757 -12.383 -0.744 1.00 71.00 120 LEU A O 1
ATOM 884 N N . LEU A 1 121 ? -5.942 -13.007 0.418 1.00 62.12 121 LEU A N 1
ATOM 885 C CA . LEU A 1 121 ? -5.440 -13.833 -0.667 1.00 62.12 121 LEU A CA 1
ATOM 886 C C . LEU A 1 121 ? -6.317 -15.088 -0.763 1.00 62.12 121 LEU A C 1
ATOM 888 O O . LEU A 1 121 ? -6.533 -15.733 0.269 1.00 62.12 121 LEU A O 1
ATOM 892 N N . PRO A 1 122 ? -6.770 -15.487 -1.967 1.00 46.81 122 PRO A N 1
ATOM 893 C CA . PRO A 1 122 ? -7.228 -16.855 -2.151 1.00 46.81 122 PRO A CA 1
ATOM 894 C C . PRO A 1 122 ? -6.098 -17.781 -1.693 1.00 46.81 122 PRO A C 1
ATOM 896 O O . PRO A 1 122 ? -4.922 -17.461 -1.900 1.00 46.81 122 PRO A O 1
ATOM 899 N N . ALA A 1 123 ? -6.445 -18.882 -1.015 1.00 42.19 123 ALA A N 1
ATOM 900 C CA . ALA A 1 123 ? -5.485 -19.898 -0.597 1.00 42.19 123 ALA A CA 1
ATOM 901 C C . ALA A 1 123 ? -4.564 -20.182 -1.782 1.00 42.19 123 ALA A C 1
ATOM 903 O O . ALA A 1 123 ? -5.026 -20.661 -2.816 1.00 42.19 123 ALA A O 1
ATOM 904 N N . ALA A 1 124 ? -3.304 -19.757 -1.674 1.00 46.81 124 ALA A N 1
ATOM 905 C CA . ALA A 1 124 ? -2.410 -19.767 -2.810 1.00 46.81 124 ALA A CA 1
ATOM 906 C C . ALA A 1 124 ? -2.389 -21.185 -3.382 1.00 46.81 124 ALA A C 1
ATOM 908 O O . ALA A 1 124 ? -2.030 -22.131 -2.675 1.00 46.81 124 ALA A O 1
ATOM 909 N N . THR A 1 125 ? -2.728 -21.321 -4.665 1.00 41.28 125 THR A N 1
ATOM 910 C CA . THR A 1 125 ? -2.121 -22.342 -5.509 1.00 41.28 125 THR A CA 1
ATOM 911 C C . THR A 1 125 ? -0.628 -22.123 -5.343 1.00 41.28 125 THR A C 1
ATOM 913 O O . THR A 1 125 ? -0.048 -21.209 -5.930 1.00 41.28 125 THR A O 1
ATOM 916 N N . GLN A 1 126 ? -0.029 -22.868 -4.415 1.00 41.59 126 GLN A N 1
ATOM 917 C CA . GLN A 1 126 ? 1.405 -22.848 -4.209 1.00 41.59 126 GLN A CA 1
ATOM 918 C C . GLN A 1 126 ? 2.022 -23.086 -5.589 1.00 41.59 126 GLN A C 1
ATOM 920 O O . GLN A 1 126 ? 1.533 -23.969 -6.306 1.00 41.59 126 GLN A O 1
ATOM 925 N N . PRO A 1 127 ? 3.053 -22.329 -6.007 1.00 36.03 127 PRO A N 1
ATOM 926 C CA . PRO A 1 127 ? 3.835 -22.779 -7.141 1.00 36.03 127 PRO A CA 1
ATOM 927 C C . PRO A 1 127 ? 4.271 -24.191 -6.764 1.00 36.03 127 PRO A C 1
ATOM 929 O O . PRO A 1 127 ? 4.906 -24.369 -5.723 1.00 36.03 127 PRO A O 1
ATOM 932 N N . ARG A 1 128 ? 3.834 -25.204 -7.524 1.00 42.31 128 ARG A N 1
ATOM 933 C CA . ARG A 1 128 ? 4.348 -26.559 -7.357 1.00 42.31 128 ARG A CA 1
ATOM 934 C C . ARG A 1 128 ? 5.829 -26.457 -7.664 1.00 42.31 128 ARG A C 1
ATOM 936 O O . ARG A 1 128 ? 6.237 -26.512 -8.820 1.00 42.31 128 ARG A O 1
ATOM 943 N N . VAL A 1 129 ? 6.619 -26.216 -6.624 1.00 40.66 129 VAL A N 1
AT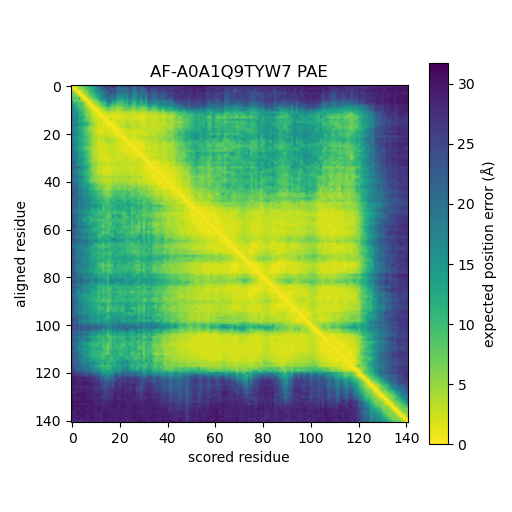OM 944 C CA . VAL A 1 129 ? 8.053 -26.397 -6.663 1.00 40.66 129 VAL A CA 1
ATOM 945 C C . VAL A 1 129 ? 8.187 -27.875 -6.973 1.00 40.66 129 VAL A C 1
ATOM 947 O O . VAL A 1 129 ? 7.851 -28.722 -6.147 1.00 40.66 129 VAL A O 1
ATOM 950 N N . PHE A 1 130 ? 8.532 -28.182 -8.220 1.0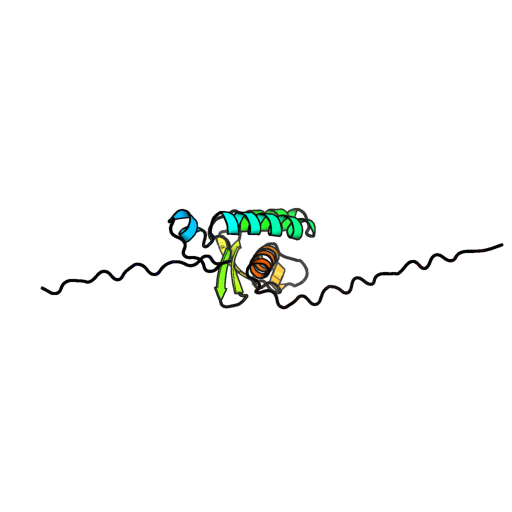0 42.72 130 PHE A N 1
ATOM 951 C CA . PHE A 1 130 ? 8.903 -29.522 -8.629 1.00 42.72 130 PHE A CA 1
ATOM 952 C C . PHE A 1 130 ? 10.128 -29.862 -7.777 1.00 42.72 130 PHE A C 1
ATOM 954 O O . PHE A 1 130 ? 11.241 -29.432 -8.076 1.00 42.72 130 PHE A O 1
ATOM 961 N N . GLN A 1 131 ? 9.921 -30.534 -6.642 1.00 46.50 131 GLN A N 1
ATOM 962 C CA . GLN A 1 131 ? 11.017 -31.130 -5.901 1.00 46.50 131 GLN A CA 1
ATOM 963 C C . GLN A 1 131 ? 11.583 -32.212 -6.812 1.00 46.50 131 GLN A C 1
ATOM 965 O O . GLN A 1 131 ? 11.047 -33.315 -6.902 1.00 46.50 131 GLN A O 1
ATOM 970 N N . VAL A 1 132 ? 12.650 -31.876 -7.534 1.00 49.06 132 VAL A N 1
ATOM 971 C CA . VAL A 1 132 ? 13.510 -32.871 -8.160 1.00 49.06 132 VAL A CA 1
ATOM 972 C C . VAL A 1 132 ? 14.178 -33.601 -7.004 1.00 49.06 132 VAL A C 1
ATOM 974 O O . VAL A 1 132 ? 15.162 -33.140 -6.431 1.00 49.06 132 VAL A O 1
ATOM 977 N N . SER A 1 133 ? 13.559 -34.701 -6.587 1.00 46.88 133 SER A N 1
ATOM 978 C CA . SER A 1 133 ? 14.115 -35.590 -5.582 1.00 46.88 133 SER A CA 1
ATOM 979 C C . SER A 1 133 ? 15.368 -36.213 -6.189 1.00 46.88 133 SER A C 1
ATOM 981 O O . SER A 1 133 ? 15.275 -37.095 -7.042 1.00 46.88 133 SER A O 1
ATOM 983 N N . ALA A 1 134 ? 16.542 -35.727 -5.788 1.00 50.97 134 ALA A N 1
ATOM 984 C CA . ALA A 1 134 ? 17.807 -36.368 -6.100 1.00 50.97 134 ALA A CA 1
ATOM 985 C C . ALA A 1 134 ? 17.809 -37.754 -5.437 1.00 50.97 134 ALA A C 1
ATOM 987 O O . ALA A 1 134 ? 18.091 -37.893 -4.249 1.00 50.97 134 ALA A O 1
ATOM 988 N N . ARG A 1 135 ? 17.431 -38.788 -6.196 1.00 49.88 135 ARG A N 1
ATOM 989 C CA . ARG A 1 135 ? 17.747 -40.171 -5.847 1.00 49.88 135 ARG A CA 1
ATOM 990 C C . ARG A 1 135 ? 19.249 -40.333 -6.042 1.00 49.88 135 ARG A C 1
ATOM 992 O O . ARG A 1 135 ? 19.729 -40.399 -7.169 1.00 49.88 135 ARG A O 1
ATOM 999 N N . SER A 1 136 ? 19.973 -40.359 -4.933 1.00 47.69 136 SER A N 1
ATOM 1000 C CA . SER A 1 136 ? 21.331 -40.876 -4.858 1.00 47.69 136 SER A CA 1
ATOM 1001 C C . SER A 1 136 ? 21.355 -42.295 -5.434 1.00 47.69 136 SER A C 1
ATOM 1003 O O . SER A 1 136 ? 20.789 -43.226 -4.863 1.00 47.69 136 SER A O 1
ATOM 1005 N N . VAL A 1 137 ? 21.991 -42.457 -6.594 1.00 51.06 137 VAL A N 1
ATOM 1006 C CA . VAL A 1 137 ? 22.402 -43.769 -7.097 1.00 51.06 137 VAL A CA 1
ATOM 1007 C C . VAL A 1 137 ? 23.600 -44.186 -6.253 1.00 51.06 137 VAL A C 1
ATOM 1009 O O . VAL A 1 137 ? 24.707 -43.686 -6.438 1.00 51.06 137 VAL A O 1
ATOM 1012 N N . GLY A 1 138 ? 23.357 -45.052 -5.272 1.00 43.12 138 GLY A N 1
ATOM 1013 C CA . GLY A 1 138 ? 24.414 -45.800 -4.606 1.00 43.12 138 GLY A CA 1
ATOM 1014 C C . GLY A 1 138 ? 24.956 -46.836 -5.584 1.00 43.12 138 GLY A C 1
ATOM 1015 O O . GLY A 1 138 ? 24.281 -47.822 -5.870 1.00 43.12 138 GLY A O 1
ATOM 1016 N N . LEU A 1 139 ? 26.146 -46.581 -6.124 1.00 50.38 139 LEU A N 1
ATOM 1017 C CA . LEU A 1 139 ? 26.924 -47.562 -6.866 1.00 50.38 139 LEU A CA 1
ATOM 1018 C C . LEU A 1 139 ? 27.677 -48.406 -5.830 1.00 50.38 139 LEU A C 1
ATOM 1020 O O . LEU A 1 139 ? 28.631 -47.932 -5.219 1.00 50.38 139 LEU A O 1
ATOM 1024 N N . ALA A 1 140 ? 27.189 -49.618 -5.584 1.00 46.03 140 ALA A N 1
ATOM 1025 C CA . ALA A 1 140 ? 27.954 -50.654 -4.908 1.00 46.03 140 ALA A CA 1
ATOM 1026 C C . ALA A 1 140 ? 28.780 -51.396 -5.966 1.00 46.03 140 ALA A C 1
ATOM 1028 O O . ALA A 1 140 ? 28.215 -51.896 -6.941 1.00 46.03 140 ALA A O 1
ATOM 1029 N N . ALA A 1 141 ? 30.092 -51.441 -5.764 1.00 50.69 141 ALA A N 1
ATOM 1030 C CA . ALA A 1 141 ? 31.015 -52.395 -6.364 1.00 50.69 141 ALA A CA 1
ATOM 1031 C C . ALA A 1 141 ? 32.035 -52.776 -5.290 1.00 50.69 141 ALA A C 1
ATOM 1033 O O . ALA A 1 141 ? 32.490 -51.847 -4.582 1.00 50.69 141 ALA A O 1
#

Radius of gyration: 20.62 Å; Cα contacts (8 Å, |Δi|>4): 174; chains: 1; bounding box: 66×77×42 Å

Mean predicted aligned error: 12.28 Å